Protein AF-A0A959NAK5-F1 (afdb_monomer_lite)

Secondary structure (DSSP, 8-state):
-----S-S-----SEEEEEEEE-TT--EEEEEEEE-------EEPPPPEEEETT--EE---EE--SEEEEES-TTBS-TTSSS-EE--SS-EEEEEEEEETTEEEEEEEEEEEE-

Radius of gyration: 23.84 Å; chains: 1; bounding box: 49×21×67 Å

Structure (mmCIF, N/CA/C/O backbone):
data_AF-A0A959NAK5-F1
#
_entry.id   AF-A0A959NAK5-F1
#
loop_
_atom_site.group_PDB
_atom_site.id
_atom_site.type_symbol
_atom_site.label_atom_id
_atom_site.label_alt_id
_atom_site.label_comp_id
_atom_site.label_asym_id
_atom_site.label_entity_id
_atom_site.label_seq_id
_atom_site.pdbx_PDB_ins_code
_atom_site.Cartn_x
_atom_site.Cartn_y
_atom_site.Cartn_z
_atom_site.occupancy
_atom_site.B_iso_or_equiv
_atom_site.auth_seq_id
_atom_site.auth_comp_id
_atom_site.auth_asym_id
_atom_site.auth_atom_id
_atom_site.pdbx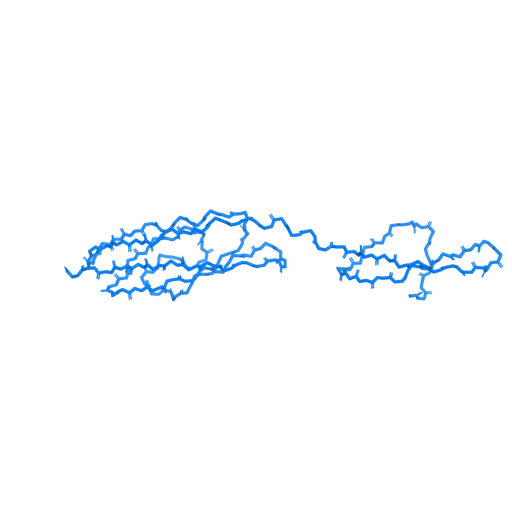_PDB_model_num
ATOM 1 N N . GLY A 1 1 ? 13.962 -1.581 -31.685 1.00 52.38 1 GLY A N 1
ATOM 2 C CA . GLY A 1 1 ? 13.789 -0.122 -31.845 1.00 52.38 1 GLY A CA 1
ATOM 3 C C . GLY A 1 1 ? 14.554 0.343 -33.068 1.00 52.38 1 GLY A C 1
ATOM 4 O O . GLY A 1 1 ? 15.587 -0.240 -33.360 1.00 52.38 1 GLY A O 1
ATOM 5 N N . ALA A 1 2 ? 14.043 1.326 -33.811 1.00 60.06 2 ALA A N 1
ATOM 6 C CA . ALA A 1 2 ? 14.618 1.758 -35.095 1.00 60.06 2 ALA A CA 1
ATOM 7 C C . ALA A 1 2 ? 15.695 2.860 -34.980 1.00 60.06 2 ALA A C 1
ATOM 9 O O . ALA A 1 2 ? 16.281 3.248 -35.988 1.00 60.06 2 ALA A O 1
ATOM 10 N N . ASN A 1 3 ? 15.972 3.352 -33.768 1.00 77.44 3 ASN A N 1
ATOM 11 C CA . ASN A 1 3 ? 16.933 4.425 -33.525 1.00 77.44 3 ASN A CA 1
ATOM 12 C C . ASN A 1 3 ? 18.217 3.850 -32.918 1.00 77.44 3 ASN A C 1
ATOM 14 O O . ASN A 1 3 ? 18.185 3.243 -31.849 1.00 77.44 3 ASN A O 1
ATOM 18 N N . TRP A 1 4 ? 19.336 4.034 -33.618 1.00 84.31 4 TRP A N 1
ATOM 19 C CA . TRP A 1 4 ? 20.666 3.638 -33.157 1.00 84.31 4 TRP A CA 1
ATOM 20 C C . TRP A 1 4 ? 21.298 4.786 -32.372 1.00 84.31 4 TRP A C 1
ATOM 22 O O . TRP A 1 4 ? 21.254 5.930 -32.821 1.00 84.31 4 TRP A O 1
ATOM 32 N N . GLN A 1 5 ? 21.930 4.481 -31.242 1.00 86.94 5 GLN A N 1
ATOM 33 C CA . GLN A 1 5 ? 22.730 5.435 -30.477 1.00 86.94 5 GLN A CA 1
ATOM 34 C C . GLN A 1 5 ? 24.148 4.900 -30.259 1.00 86.94 5 GLN A C 1
ATOM 36 O O . GLN A 1 5 ? 24.365 3.691 -30.265 1.00 86.94 5 GLN A O 1
ATOM 41 N N . SER A 1 6 ? 25.116 5.802 -30.089 1.00 85.62 6 SER A N 1
ATOM 42 C CA . SER A 1 6 ? 26.516 5.462 -29.789 1.00 85.62 6 SER A CA 1
ATOM 43 C C . SER A 1 6 ? 26.778 5.223 -28.297 1.00 85.62 6 SER A C 1
ATOM 45 O O . SER A 1 6 ? 27.823 4.683 -27.944 1.00 85.62 6 SER A O 1
ATOM 47 N N . SER A 1 7 ? 25.846 5.627 -27.429 1.00 87.94 7 SER A N 1
ATOM 48 C CA . SER A 1 7 ? 25.888 5.373 -25.988 1.00 87.94 7 SER A CA 1
ATOM 49 C C . SER A 1 7 ? 25.343 3.984 -25.660 1.00 87.94 7 SER A C 1
ATOM 51 O O . SER A 1 7 ? 24.410 3.507 -26.303 1.00 87.94 7 SER A O 1
ATOM 53 N N . ASN A 1 8 ? 25.887 3.362 -24.616 1.00 85.06 8 ASN A N 1
ATOM 54 C CA . ASN A 1 8 ? 25.357 2.130 -24.032 1.00 85.06 8 ASN A CA 1
ATOM 55 C C . ASN A 1 8 ? 24.327 2.387 -22.912 1.00 85.06 8 ASN A C 1
A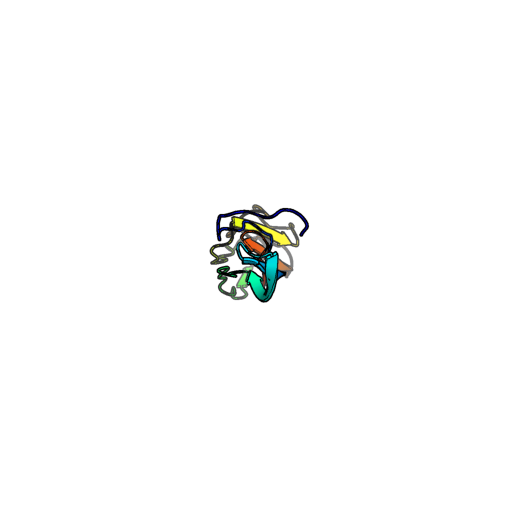TOM 57 O O . ASN A 1 8 ? 23.907 1.441 -22.251 1.00 85.06 8 ASN A O 1
ATOM 61 N N . LEU A 1 9 ? 23.940 3.646 -22.680 1.00 86.19 9 LEU A N 1
ATOM 62 C CA . LEU A 1 9 ? 22.957 4.024 -21.668 1.00 86.19 9 LEU A CA 1
ATOM 63 C C . LEU A 1 9 ? 21.549 4.088 -22.272 1.00 86.19 9 LEU A C 1
ATOM 65 O O . LEU A 1 9 ? 21.305 4.820 -23.231 1.00 86.19 9 LEU A O 1
ATOM 69 N N . PHE A 1 10 ? 20.619 3.354 -21.670 1.00 85.88 10 PHE A N 1
ATOM 70 C CA . PHE A 1 10 ? 19.206 3.320 -22.042 1.00 85.88 10 PHE A CA 1
ATOM 71 C C . PHE A 1 10 ? 18.368 3.679 -20.809 1.00 85.88 10 PHE A C 1
ATOM 73 O O . PHE A 1 10 ? 18.672 3.215 -19.712 1.00 85.88 10 PHE A O 1
ATOM 80 N N . ASN A 1 11 ? 17.341 4.513 -20.981 1.00 85.38 11 ASN A N 1
ATOM 81 C CA . ASN A 1 11 ? 16.404 4.885 -19.919 1.00 85.38 11 ASN A CA 1
ATOM 82 C C . ASN A 1 11 ? 15.009 4.388 -20.297 1.00 85.38 11 ASN A C 1
ATOM 84 O O . ASN A 1 11 ? 14.180 5.144 -20.800 1.00 85.38 11 ASN A O 1
ATOM 88 N N . GLU A 1 12 ? 14.809 3.091 -20.111 1.00 88.31 12 GLU A N 1
ATOM 89 C CA . GLU A 1 12 ? 13.590 2.380 -20.479 1.00 88.31 12 GLU A CA 1
ATOM 90 C C . GLU A 1 12 ? 12.839 1.934 -19.219 1.00 88.31 12 GLU A C 1
ATOM 92 O O . GLU A 1 12 ? 13.406 1.872 -18.125 1.00 88.31 12 GLU A O 1
ATOM 97 N N . ALA A 1 13 ? 11.547 1.645 -19.363 1.00 85.94 13 ALA A N 1
ATOM 98 C CA . ALA A 1 13 ? 10.735 1.117 -18.271 1.00 85.94 13 ALA A CA 1
ATOM 99 C C . ALA A 1 13 ? 11.216 -0.278 -17.818 1.00 85.94 13 ALA A C 1
ATOM 101 O O . ALA A 1 13 ? 12.056 -0.912 -18.454 1.00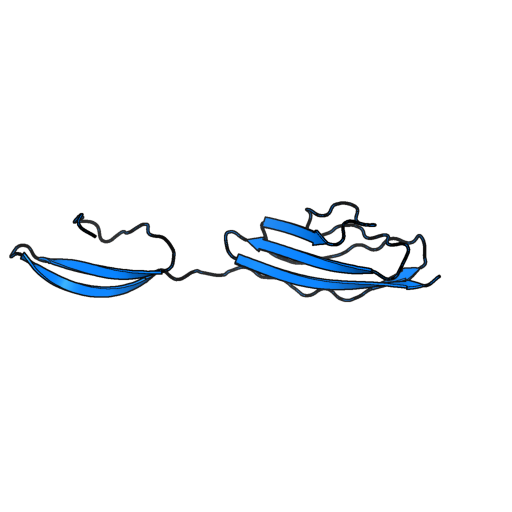 85.94 13 ALA A O 1
ATOM 102 N N . VAL A 1 14 ? 10.666 -0.776 -16.707 1.00 86.38 14 VAL A N 1
ATOM 103 C CA . VAL A 1 14 ? 10.876 -2.172 -16.299 1.00 86.38 14 VAL A CA 1
ATOM 104 C C . VAL A 1 14 ? 10.369 -3.113 -17.396 1.00 86.38 14 VAL A C 1
ATOM 106 O O . VAL A 1 14 ? 9.274 -2.921 -17.927 1.00 86.38 14 VAL A O 1
ATOM 109 N N . GLY A 1 15 ? 11.150 -4.138 -17.725 1.00 88.81 15 GLY A N 1
ATOM 110 C CA . GLY A 1 15 ? 10.758 -5.121 -18.728 1.00 88.81 15 GLY A CA 1
ATOM 111 C C . GLY A 1 15 ? 11.928 -5.875 -19.341 1.00 88.81 15 GLY A C 1
ATOM 112 O O . GLY A 1 15 ? 13.094 -5.644 -19.011 1.00 88.81 15 GLY A O 1
ATOM 113 N N . ASP A 1 16 ? 11.583 -6.771 -20.260 1.00 90.75 16 ASP A N 1
ATOM 114 C CA . ASP A 1 16 ? 12.540 -7.554 -21.031 1.00 90.75 16 ASP A CA 1
ATOM 115 C C . ASP A 1 16 ? 12.781 -6.883 -22.388 1.00 90.75 16 ASP A C 1
ATOM 117 O O . ASP A 1 16 ? 11.847 -6.582 -23.137 1.00 90.75 16 ASP A O 1
ATOM 121 N N . TYR A 1 17 ? 14.051 -6.654 -22.712 1.00 91.00 17 TYR A N 1
ATOM 122 C CA . TYR A 1 17 ? 14.469 -5.912 -23.895 1.00 91.00 17 TYR A CA 1
ATOM 123 C C . TYR A 1 17 ? 15.412 -6.734 -24.768 1.00 91.00 17 TYR A C 1
ATOM 125 O O . TYR A 1 17 ? 16.348 -7.377 -24.292 1.00 91.00 17 TYR A O 1
ATOM 133 N N . ASN A 1 18 ? 15.194 -6.628 -26.081 1.00 91.06 18 ASN A N 1
ATOM 134 C CA . ASN A 1 18 ? 16.162 -7.030 -27.095 1.00 91.06 18 ASN A CA 1
ATOM 135 C C . ASN A 1 18 ? 17.097 -5.850 -27.383 1.00 91.06 18 ASN A C 1
ATOM 137 O O . ASN A 1 18 ? 16.667 -4.842 -27.953 1.00 91.06 18 ASN A O 1
ATOM 141 N N . ILE A 1 19 ? 18.370 -5.981 -27.019 1.00 90.69 19 ILE A N 1
ATOM 142 C CA . ILE A 1 19 ? 19.420 -5.016 -27.346 1.00 90.69 19 ILE A CA 1
ATOM 143 C C . ILE A 1 19 ? 20.077 -5.434 -28.652 1.00 90.69 19 ILE A C 1
ATOM 145 O O . ILE A 1 19 ? 20.568 -6.553 -28.771 1.00 90.69 19 ILE A O 1
ATOM 149 N N . LEU A 1 20 ? 20.098 -4.520 -29.621 1.00 91.31 20 LEU A N 1
ATOM 150 C CA . LEU A 1 20 ? 20.770 -4.721 -30.898 1.00 91.31 20 LEU A CA 1
ATOM 151 C C . LEU A 1 20 ? 22.080 -3.932 -30.900 1.00 91.31 20 LEU A C 1
ATOM 153 O O . LEU A 1 20 ? 22.077 -2.726 -30.649 1.00 91.31 20 LEU A O 1
ATOM 157 N N . VAL A 1 21 ? 23.188 -4.595 -31.225 1.00 91.06 21 VAL A N 1
ATOM 158 C CA . VAL A 1 21 ? 24.508 -3.968 -31.387 1.00 91.06 21 VAL A CA 1
ATOM 159 C C . VAL A 1 21 ? 24.915 -4.081 -32.844 1.00 91.06 21 VAL A C 1
ATOM 161 O O . VAL A 1 21 ? 24.811 -5.158 -33.421 1.00 91.06 21 VAL A O 1
ATOM 164 N N . ARG A 1 22 ? 25.372 -2.978 -33.445 1.00 92.44 22 ARG A N 1
ATOM 165 C CA . ARG A 1 22 ? 25.809 -2.945 -34.843 1.00 92.44 22 ARG A CA 1
ATOM 166 C C . ARG A 1 22 ? 27.240 -2.452 -34.959 1.00 92.44 22 ARG A C 1
ATOM 168 O O . ARG A 1 22 ? 27.565 -1.397 -34.418 1.00 92.44 22 ARG A O 1
ATOM 175 N N . ASP A 1 23 ? 28.068 -3.190 -35.688 1.00 91.06 23 ASP A N 1
ATOM 176 C CA . ASP A 1 23 ? 29.440 -2.775 -35.979 1.00 91.06 23 ASP A CA 1
ATOM 177 C C . ASP A 1 23 ? 29.513 -1.759 -37.139 1.00 91.06 23 ASP A C 1
ATOM 179 O O . ASP A 1 23 ? 28.516 -1.416 -37.781 1.00 91.06 23 ASP A O 1
ATOM 183 N N . SER A 1 24 ? 30.716 -1.260 -37.433 1.00 91.69 24 SER A N 1
ATOM 184 C CA . SER A 1 24 ? 30.936 -0.307 -38.531 1.00 91.69 24 SER A CA 1
ATOM 185 C C . SER A 1 24 ? 30.754 -0.910 -39.929 1.00 91.69 24 SER A C 1
ATOM 187 O O . SER A 1 24 ? 30.655 -0.162 -40.901 1.00 91.69 24 SER A O 1
ATOM 189 N N . LYS A 1 25 ? 30.704 -2.243 -40.043 1.00 94.19 25 LYS A N 1
ATOM 190 C CA . LYS A 1 25 ? 30.491 -2.982 -41.295 1.00 94.19 25 LYS A CA 1
ATOM 191 C C . LYS A 1 25 ? 29.024 -3.379 -41.499 1.00 94.19 25 LYS A C 1
ATOM 193 O O . LYS A 1 25 ? 28.689 -3.908 -42.554 1.00 94.19 25 LYS A O 1
ATOM 198 N N . GLY A 1 26 ? 28.150 -3.079 -40.537 1.00 88.94 26 GLY A N 1
ATOM 199 C CA . GLY A 1 26 ? 26.711 -3.312 -40.610 1.00 88.94 26 GLY A CA 1
ATOM 200 C C . GLY A 1 26 ? 26.244 -4.661 -40.061 1.00 88.94 26 GLY A C 1
ATOM 201 O O . GLY A 1 26 ? 25.048 -4.937 -40.135 1.00 88.94 26 GLY A O 1
ATOM 202 N N . CYS A 1 27 ? 27.130 -5.481 -39.491 1.00 93.50 27 CYS A N 1
ATOM 203 C CA . CYS A 1 27 ? 26.736 -6.712 -38.808 1.00 93.50 27 CYS A CA 1
ATOM 204 C C . CYS A 1 27 ? 25.970 -6.370 -37.529 1.00 93.50 27 CYS A C 1
ATOM 206 O O . CYS A 1 27 ? 26.385 -5.474 -36.794 1.00 93.50 27 CYS A O 1
ATOM 208 N N . VAL A 1 28 ? 24.871 -7.082 -37.266 1.00 93.50 28 VAL A N 1
ATOM 209 C CA . VAL A 1 28 ? 24.016 -6.868 -36.093 1.00 93.50 28 VAL A CA 1
ATOM 210 C C . VAL A 1 28 ? 23.990 -8.123 -35.233 1.00 93.50 28 VAL A C 1
ATOM 212 O O . VAL A 1 28 ? 23.740 -9.209 -35.750 1.00 93.50 28 VAL A O 1
ATOM 215 N N . ASP A 1 29 ? 24.197 -7.949 -33.933 1.00 93.56 29 ASP A N 1
ATOM 216 C CA . ASP A 1 29 ? 24.016 -8.985 -32.918 1.00 93.56 29 ASP A CA 1
ATOM 217 C C . ASP A 1 29 ? 22.884 -8.601 -31.956 1.00 93.56 29 ASP A C 1
ATOM 219 O O . ASP A 1 29 ? 22.555 -7.417 -31.821 1.00 93.56 29 ASP A O 1
ATOM 223 N N . THR A 1 30 ? 22.260 -9.595 -31.323 1.00 93.00 30 THR A N 1
ATOM 224 C CA . THR A 1 30 ? 21.100 -9.406 -30.441 1.00 93.00 30 THR A CA 1
ATOM 225 C C . THR A 1 30 ? 21.314 -10.066 -29.087 1.00 93.00 30 THR A C 1
ATOM 227 O O . THR A 1 30 ? 21.625 -11.250 -29.001 1.00 93.00 30 THR A O 1
ATOM 230 N N . PHE A 1 31 ? 21.051 -9.310 -28.023 1.00 91.56 31 PHE A N 1
ATOM 231 C CA . PHE A 1 31 ? 21.146 -9.769 -26.641 1.00 91.56 31 PHE A CA 1
ATOM 232 C C . PHE A 1 31 ? 19.829 -9.536 -25.911 1.00 91.56 31 PHE A C 1
ATOM 234 O O . PHE A 1 31 ? 19.181 -8.506 -26.101 1.00 91.56 31 PHE A O 1
ATOM 241 N N . LEU A 1 32 ? 19.462 -10.470 -25.039 1.00 91.94 32 LEU A N 1
ATOM 242 C CA . LEU A 1 32 ? 18.361 -10.287 -24.103 1.00 91.94 32 LEU A CA 1
ATOM 243 C C . LEU A 1 32 ? 18.894 -9.656 -22.821 1.00 91.94 32 LEU A C 1
ATOM 245 O O . LEU A 1 32 ? 19.899 -10.106 -22.272 1.00 91.94 32 LEU A O 1
ATOM 249 N N . THR A 1 33 ? 18.209 -8.627 -22.341 1.00 90.31 33 THR A N 1
ATOM 250 C CA . THR A 1 33 ? 18.460 -8.039 -21.027 1.00 90.31 33 THR A CA 1
ATOM 251 C C . THR A 1 33 ? 17.144 -7.742 -20.331 1.00 90.31 33 THR A C 1
ATOM 253 O O . THR A 1 33 ? 16.132 -7.488 -20.984 1.00 90.31 33 THR A O 1
ATOM 256 N N . GLN A 1 34 ? 17.174 -7.744 -19.006 1.00 88.31 34 GLN A N 1
ATOM 257 C CA . GLN A 1 34 ? 16.038 -7.376 -18.181 1.00 88.31 34 GLN A CA 1
ATOM 258 C C . GLN A 1 34 ? 16.374 -6.105 -17.411 1.00 88.31 34 GLN A C 1
ATOM 260 O O . GLN A 1 34 ? 17.354 -6.050 -16.665 1.00 88.31 34 GLN A O 1
ATOM 265 N N . VAL A 1 35 ? 15.532 -5.088 -17.565 1.00 87.94 35 VAL A N 1
ATOM 266 C CA . VAL A 1 35 ? 15.509 -3.949 -16.651 1.00 87.94 35 VAL A CA 1
ATOM 267 C C . VAL A 1 35 ? 14.658 -4.381 -15.465 1.00 87.94 35 VAL A C 1
ATOM 269 O O . VAL A 1 35 ? 13.435 -4.441 -15.571 1.00 87.94 35 VAL A O 1
ATOM 272 N N . ALA A 1 36 ? 15.307 -4.761 -14.364 1.00 80.88 36 ALA A N 1
ATOM 273 C CA . ALA A 1 36 ? 14.630 -5.283 -13.182 1.00 80.88 36 ALA A CA 1
ATOM 274 C C . ALA A 1 36 ? 13.977 -4.169 -12.350 1.00 80.88 36 ALA A C 1
ATOM 276 O O . ALA A 1 36 ? 14.524 -3.074 -12.198 1.00 80.88 36 ALA A O 1
ATOM 277 N N . LEU A 1 37 ? 12.823 -4.478 -11.754 1.00 82.31 37 LEU A N 1
ATOM 278 C CA . LEU A 1 37 ? 12.244 -3.648 -10.707 1.00 82.31 37 LEU A CA 1
ATOM 279 C C . LEU A 1 37 ? 12.958 -3.954 -9.394 1.00 82.31 37 LEU A C 1
ATOM 281 O O . LEU A 1 37 ? 12.794 -5.032 -8.825 1.00 82.31 37 LEU A O 1
ATOM 285 N N . ASN A 1 38 ? 13.702 -2.981 -8.881 1.00 79.00 38 ASN A N 1
ATOM 286 C CA . ASN A 1 38 ? 14.229 -3.065 -7.527 1.00 79.00 38 ASN A CA 1
ATOM 287 C C . ASN A 1 38 ? 13.120 -2.699 -6.539 1.00 79.00 38 ASN A C 1
ATOM 289 O O . ASN A 1 38 ? 12.890 -1.522 -6.264 1.00 79.00 38 ASN A O 1
ATOM 293 N N . ASN A 1 39 ? 12.431 -3.711 -6.012 1.00 82.88 39 ASN A N 1
ATOM 294 C CA . ASN A 1 39 ? 11.501 -3.520 -4.908 1.00 82.88 39 ASN A CA 1
ATOM 295 C C . ASN A 1 39 ? 12.280 -3.411 -3.590 1.00 82.88 39 ASN A C 1
ATOM 297 O O . ASN A 1 39 ? 12.761 -4.408 -3.056 1.00 82.88 39 ASN A O 1
ATOM 301 N N . ASN A 1 40 ? 12.407 -2.192 -3.076 1.00 89.62 40 ASN A N 1
ATOM 302 C CA . ASN A 1 40 ? 12.988 -1.905 -1.767 1.00 89.62 40 ASN A CA 1
ATOM 303 C C . ASN A 1 40 ? 11.925 -1.533 -0.722 1.00 89.62 40 ASN A C 1
ATOM 305 O O . ASN A 1 40 ? 12.283 -1.006 0.331 1.00 89.62 40 ASN A O 1
ATOM 309 N N . LEU A 1 41 ? 10.639 -1.757 -1.010 1.00 94.25 41 LEU A N 1
ATOM 310 C CA . LEU A 1 41 ? 9.558 -1.529 -0.061 1.00 94.25 41 LEU A CA 1
ATOM 311 C C . LEU A 1 41 ? 9.670 -2.538 1.082 1.00 94.25 41 LEU A C 1
ATOM 313 O O . LEU A 1 41 ? 9.643 -3.750 0.876 1.00 94.25 41 LEU A O 1
ATOM 317 N N . VAL A 1 42 ? 9.797 -2.016 2.295 1.00 93.19 42 VAL A N 1
ATOM 318 C CA . VAL A 1 42 ? 9.821 -2.771 3.543 1.00 93.19 42 VAL A CA 1
ATOM 319 C C . VAL A 1 42 ? 8.625 -2.324 4.370 1.00 93.19 42 VAL A C 1
ATOM 321 O O . VAL A 1 42 ? 8.382 -1.126 4.523 1.00 93.19 42 VAL A O 1
ATOM 324 N N . ALA A 1 43 ? 7.885 -3.285 4.908 1.00 93.56 43 ALA A N 1
ATOM 325 C CA . ALA A 1 43 ? 6.812 -3.059 5.863 1.00 93.56 43 ALA A CA 1
ATOM 326 C C . ALA A 1 43 ? 6.878 -4.118 6.965 1.00 93.56 43 ALA A C 1
ATOM 328 O O . ALA A 1 43 ? 7.219 -5.272 6.703 1.00 93.56 43 ALA A O 1
ATOM 329 N N . THR A 1 44 ? 6.573 -3.713 8.194 1.00 92.31 44 THR A N 1
ATOM 330 C CA . THR A 1 44 ? 6.484 -4.613 9.348 1.00 92.31 44 THR A CA 1
ATOM 331 C C . THR A 1 44 ? 5.015 -4.812 9.706 1.00 92.31 44 THR A C 1
ATOM 333 O O . THR A 1 44 ? 4.339 -3.801 9.915 1.00 92.31 44 THR A O 1
ATOM 336 N N . PRO A 1 45 ? 4.536 -6.067 9.809 1.00 83.31 45 PRO A N 1
ATOM 337 C CA . PRO A 1 45 ? 3.163 -6.352 10.195 1.00 83.31 45 PRO A CA 1
ATOM 338 C C . PRO A 1 45 ? 2.804 -5.749 11.550 1.00 83.31 45 PRO A C 1
ATOM 340 O O . PRO A 1 45 ? 3.633 -5.716 12.469 1.00 83.31 45 PRO A O 1
ATOM 343 N N . GLN A 1 46 ? 1.562 -5.306 11.684 1.00 87.19 46 GLN A N 1
ATOM 344 C CA . GLN A 1 46 ? 1.032 -4.795 12.940 1.00 87.19 46 GLN A CA 1
ATOM 345 C C . GLN A 1 46 ? 0.347 -5.886 13.751 1.00 87.19 46 GLN A C 1
ATOM 347 O O . GLN A 1 46 ? -0.253 -6.814 13.220 1.00 87.19 46 GLN A O 1
ATOM 352 N N . ASN A 1 47 ? 0.422 -5.753 15.074 1.00 89.81 47 ASN A N 1
ATOM 353 C CA . ASN A 1 47 ? -0.334 -6.614 15.970 1.00 89.81 47 ASN A CA 1
ATOM 354 C C . ASN A 1 47 ? -1.750 -6.070 16.157 1.00 89.81 47 ASN A C 1
ATOM 356 O O . ASN A 1 47 ? -1.944 -4.858 16.286 1.00 89.81 47 ASN A O 1
ATOM 360 N N . ASP A 1 48 ? -2.702 -6.987 16.278 1.00 94.00 48 ASP A N 1
ATOM 361 C CA . ASP A 1 48 ? -4.062 -6.689 16.714 1.00 94.00 48 ASP A CA 1
ATOM 362 C C . ASP A 1 48 ? -4.077 -6.023 18.095 1.00 94.00 48 ASP A C 1
ATOM 364 O O . ASP A 1 48 ? -3.215 -6.268 18.948 1.00 94.00 48 ASP A O 1
ATOM 368 N N . ALA A 1 49 ? -5.100 -5.206 18.340 1.00 93.44 49 ALA A N 1
ATOM 369 C CA . ALA A 1 49 ? -5.280 -4.520 19.612 1.00 93.44 49 ALA A CA 1
ATOM 370 C C . ALA A 1 49 ? -6.695 -4.707 20.167 1.00 93.44 49 ALA A C 1
ATOM 372 O O . ALA A 1 49 ? -7.670 -4.873 19.434 1.00 93.44 49 ALA A O 1
ATOM 373 N N . VAL A 1 50 ? -6.802 -4.645 21.495 1.00 96.06 50 VAL A N 1
ATOM 374 C CA . VAL A 1 50 ? -8.076 -4.646 22.219 1.00 96.06 50 VAL A CA 1
ATOM 375 C C . VAL A 1 50 ? -8.229 -3.301 22.917 1.00 96.06 50 VAL A C 1
ATOM 377 O O . VAL A 1 50 ? -7.327 -2.878 23.639 1.00 96.06 50 VAL A O 1
ATOM 380 N N . ILE A 1 51 ? -9.365 -2.644 22.711 1.00 95.69 51 ILE A N 1
ATOM 381 C CA . ILE A 1 51 ? -9.729 -1.374 23.345 1.00 95.69 51 ILE A CA 1
ATOM 382 C C . ILE A 1 51 ? -11.090 -1.499 24.034 1.00 95.69 51 ILE A C 1
ATOM 384 O O . ILE A 1 51 ? -11.891 -2.367 23.685 1.00 95.69 51 ILE A O 1
ATOM 388 N N . CYS A 1 52 ? -11.362 -0.631 25.006 1.00 94.88 52 CYS A N 1
ATOM 389 C CA . CYS A 1 52 ? -12.715 -0.450 25.532 1.00 94.88 52 CYS A CA 1
ATOM 390 C C . CYS A 1 52 ? -13.499 0.520 24.641 1.00 94.88 52 CYS A C 1
ATOM 392 O O . CYS A 1 52 ? -12.902 1.392 24.004 1.00 94.88 52 CYS A O 1
ATOM 394 N N . GLU A 1 53 ? -14.824 0.406 24.624 1.00 91.94 53 GLU A N 1
ATOM 395 C CA . GLU A 1 53 ? -15.692 1.355 23.928 1.00 91.94 53 GLU A CA 1
ATOM 396 C C . GLU A 1 53 ? -15.373 2.806 24.343 1.00 91.94 53 GLU A C 1
ATOM 398 O O . GLU A 1 53 ? -15.139 3.114 25.515 1.00 91.94 53 GLU A O 1
ATOM 403 N N . GLY A 1 54 ? -15.272 3.700 23.354 1.00 86.88 54 GLY A N 1
ATOM 404 C CA . GLY A 1 54 ? -14.898 5.105 23.549 1.00 86.88 54 GLY A CA 1
ATOM 405 C C . GLY A 1 54 ? -13.397 5.368 23.742 1.00 86.88 54 GLY A C 1
ATOM 406 O O . GLY A 1 54 ? -12.983 6.529 23.736 1.00 86.88 54 GLY A O 1
ATOM 407 N N . SER A 1 55 ? -12.564 4.330 23.868 1.00 94.50 55 SER A N 1
ATOM 408 C CA 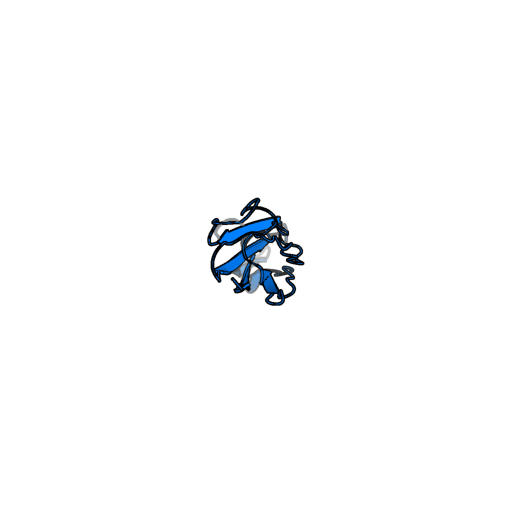. SER A 1 55 ? -11.103 4.475 23.928 1.00 94.50 55 SER A CA 1
ATOM 409 C C . SER A 1 55 ? -10.480 4.580 22.534 1.00 94.50 55 SER A C 1
ATOM 411 O O . SER A 1 55 ? -11.044 4.125 21.545 1.00 94.50 55 SER A O 1
ATOM 413 N N . ALA A 1 56 ? -9.284 5.164 22.458 1.00 94.75 56 ALA A N 1
ATOM 414 C CA . ALA A 1 56 ? -8.511 5.263 21.224 1.00 94.75 56 ALA A CA 1
ATOM 415 C C . ALA A 1 56 ? -7.193 4.487 21.335 1.00 94.75 56 ALA A C 1
ATOM 417 O O . ALA A 1 56 ? -6.610 4.393 22.415 1.00 94.75 56 ALA A O 1
ATOM 418 N N . THR A 1 57 ? -6.701 3.978 20.209 1.00 95.94 57 THR A N 1
ATOM 419 C CA . THR A 1 57 ? -5.389 3.337 20.096 1.00 95.94 57 THR A CA 1
ATOM 420 C C . THR A 1 57 ? -4.623 3.870 18.892 1.00 95.94 57 THR A C 1
ATOM 422 O O . THR A 1 57 ? -5.206 4.221 17.870 1.00 95.94 57 THR A O 1
ATOM 425 N N . GLN A 1 58 ? -3.303 3.952 19.016 1.00 96.12 58 GLN A N 1
ATOM 426 C CA . GLN A 1 58 ? -2.421 4.376 17.937 1.00 96.12 58 GLN A CA 1
ATOM 427 C C . GLN A 1 58 ? -2.078 3.169 17.061 1.00 96.12 58 GLN A C 1
ATOM 429 O O . GLN A 1 58 ? -1.469 2.210 17.541 1.00 96.12 58 GLN A O 1
ATOM 434 N N . LEU A 1 59 ? -2.405 3.232 15.770 1.00 94.75 59 LEU A N 1
ATOM 435 C CA . LEU A 1 59 ? -1.872 2.284 14.798 1.00 94.75 59 LEU A CA 1
ATOM 436 C C . LEU A 1 59 ? -0.428 2.698 14.489 1.00 94.75 59 LEU A C 1
ATOM 438 O O . LEU A 1 59 ? -0.164 3.869 14.220 1.00 94.75 59 LEU A O 1
ATOM 442 N N . ASN A 1 60 ? 0.512 1.758 14.590 1.00 91.19 60 ASN A N 1
ATOM 443 C CA . ASN A 1 60 ? 1.938 1.976 14.319 1.00 91.19 60 ASN A CA 1
ATOM 444 C C . ASN A 1 60 ? 2.405 1.114 13.141 1.00 91.19 60 ASN A C 1
ATOM 446 O O . ASN A 1 60 ? 2.848 -0.013 13.361 1.00 91.19 60 ASN A O 1
ATOM 450 N N . PHE A 1 61 ? 2.230 1.583 11.906 1.00 94.56 61 PHE A N 1
ATOM 451 C CA . PHE A 1 61 ? 2.634 0.840 10.712 1.00 94.56 61 PHE A CA 1
ATOM 452 C C . PHE A 1 61 ? 4.046 1.269 10.311 1.00 94.56 61 PHE A C 1
ATOM 454 O O . PHE A 1 61 ? 4.276 2.403 9.886 1.00 94.56 61 PHE A O 1
ATOM 461 N N . ASN A 1 62 ? 5.024 0.378 10.491 1.00 94.75 62 ASN A N 1
ATOM 462 C CA . ASN A 1 62 ? 6.419 0.687 10.193 1.00 94.75 62 ASN A CA 1
ATOM 463 C C . ASN A 1 62 ? 6.745 0.294 8.753 1.00 94.75 62 ASN A C 1
ATOM 465 O O . ASN A 1 62 ? 6.819 -0.892 8.430 1.00 94.75 62 ASN A O 1
ATOM 469 N N . SER A 1 63 ? 6.940 1.292 7.894 1.00 95.50 63 SER A N 1
ATOM 470 C CA . SER A 1 63 ? 7.302 1.090 6.497 1.00 95.50 63 SER A CA 1
ATOM 471 C C . SER A 1 63 ? 8.108 2.266 5.949 1.00 95.50 63 SER A C 1
ATOM 473 O O . SER A 1 63 ? 7.993 3.389 6.436 1.00 95.50 63 SER A O 1
ATOM 475 N N . ASN A 1 64 ? 8.907 2.014 4.910 1.00 95.56 64 ASN A N 1
ATOM 476 C CA . ASN A 1 64 ? 9.550 3.059 4.106 1.00 95.56 64 ASN A CA 1
ATOM 477 C C . ASN A 1 64 ? 8.678 3.554 2.932 1.00 95.56 64 ASN A C 1
ATOM 479 O O . ASN A 1 64 ? 9.184 4.257 2.055 1.00 95.56 64 ASN A O 1
ATOM 483 N N . ALA A 1 65 ? 7.395 3.183 2.895 1.00 96.06 65 ALA A N 1
ATOM 484 C CA . ALA A 1 65 ? 6.430 3.697 1.932 1.00 96.06 65 ALA A CA 1
ATOM 485 C C . ALA A 1 65 ? 6.279 5.225 1.999 1.00 96.06 65 ALA A C 1
ATOM 487 O O . ALA A 1 65 ? 6.487 5.857 3.034 1.00 96.06 65 ALA A O 1
ATOM 488 N N . GLN A 1 66 ? 5.893 5.815 0.867 1.00 95.62 66 GLN A N 1
ATOM 489 C CA . GLN A 1 66 ? 5.648 7.255 0.731 1.00 95.62 66 GLN A CA 1
ATOM 490 C C . GLN A 1 66 ? 4.161 7.608 0.775 1.00 95.62 66 GLN A C 1
ATOM 492 O O . GLN A 1 66 ? 3.813 8.759 1.030 1.00 95.62 66 GLN A O 1
ATOM 497 N N . GLN A 1 67 ? 3.291 6.639 0.500 1.00 96.94 67 GLN A N 1
ATOM 498 C CA . GLN A 1 67 ? 1.845 6.817 0.483 1.00 96.94 67 GLN A CA 1
ATOM 499 C C . GLN A 1 67 ? 1.184 5.707 1.291 1.00 96.94 67 GLN A C 1
ATOM 501 O O . GLN A 1 67 ? 1.601 4.551 1.210 1.00 96.94 67 GLN A O 1
ATOM 506 N N . PHE A 1 68 ? 0.146 6.070 2.039 1.00 97.06 68 PHE A N 1
ATOM 507 C CA . PHE A 1 68 ? -0.640 5.167 2.873 1.00 97.06 68 PHE A CA 1
ATOM 508 C C . PHE A 1 68 ? -2.113 5.431 2.609 1.00 97.06 68 PHE A C 1
ATOM 510 O O . PHE A 1 68 ? -2.496 6.588 2.464 1.00 97.06 68 PHE A O 1
ATOM 517 N N . ILE A 1 69 ? -2.919 4.377 2.556 1.00 97.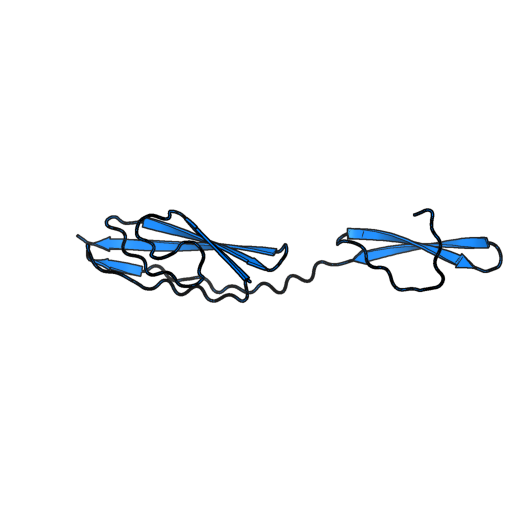81 69 ILE A N 1
ATOM 518 C CA . ILE A 1 69 ? -4.379 4.454 2.529 1.00 97.81 69 ILE A CA 1
ATOM 519 C C . ILE A 1 69 ? -4.922 3.404 3.489 1.00 97.81 69 ILE A C 1
ATOM 521 O O . ILE A 1 69 ? -4.657 2.216 3.331 1.00 97.81 69 ILE A O 1
ATOM 525 N N . TRP A 1 70 ? -5.705 3.852 4.461 1.00 97.56 70 TRP A N 1
ATOM 526 C CA . TRP A 1 70 ? -6.398 2.998 5.411 1.00 97.56 70 TRP A CA 1
ATOM 527 C C . TRP A 1 70 ? -7.873 2.835 5.061 1.00 97.56 70 TRP A C 1
ATOM 529 O O . TRP A 1 70 ? -8.564 3.805 4.740 1.00 97.56 70 TRP A O 1
ATOM 539 N N . THR A 1 71 ? -8.385 1.611 5.188 1.00 97.50 71 THR A N 1
ATOM 540 C CA . THR A 1 71 ? -9.811 1.307 5.034 1.00 97.50 71 THR A CA 1
ATOM 541 C C . THR A 1 71 ? -10.291 0.322 6.105 1.00 97.50 71 THR A C 1
ATOM 543 O O . THR A 1 71 ? -9.548 -0.589 6.450 1.00 97.50 71 THR A O 1
ATOM 546 N N . PRO A 1 72 ? -11.513 0.467 6.650 1.00 97.25 72 PRO A N 1
ATOM 547 C CA . PRO A 1 72 ? -12.438 1.583 6.453 1.00 97.25 72 PRO A CA 1
ATOM 548 C C . PRO A 1 72 ? -11.941 2.878 7.125 1.00 97.25 72 PRO A C 1
ATOM 550 O O . PRO A 1 72 ? -11.132 2.842 8.040 1.00 97.25 72 PRO A O 1
ATOM 553 N N . ALA A 1 73 ? -12.458 4.034 6.699 1.00 97.12 73 ALA A N 1
ATOM 554 C CA . ALA A 1 73 ? -12.089 5.334 7.281 1.00 97.12 73 ALA A CA 1
ATOM 555 C C . ALA A 1 73 ? -12.713 5.598 8.665 1.00 97.12 73 ALA A C 1
ATOM 557 O O . ALA A 1 73 ? -12.324 6.526 9.371 1.00 97.12 73 ALA A O 1
ATOM 558 N N . ILE A 1 74 ? -13.732 4.821 9.039 1.00 95.19 74 ILE A N 1
ATOM 559 C CA . ILE A 1 74 ? -14.520 5.074 10.242 1.00 95.19 74 ILE A CA 1
ATOM 560 C C . ILE A 1 74 ? -13.664 4.931 11.501 1.00 95.19 74 ILE A C 1
ATOM 562 O O . ILE A 1 74 ? -12.935 3.956 11.658 1.00 95.19 74 ILE A O 1
ATOM 566 N N . GLY A 1 75 ? -13.749 5.913 12.398 1.00 94.69 75 GLY A N 1
ATOM 567 C CA . GLY A 1 75 ? -12.976 5.924 13.639 1.00 94.69 75 GLY A CA 1
ATOM 568 C C . GLY A 1 75 ? -11.479 6.201 13.463 1.00 94.69 75 GLY A C 1
ATOM 569 O O . GLY A 1 75 ? -10.777 6.206 14.465 1.00 94.69 75 GLY A O 1
ATOM 570 N N . LEU A 1 76 ? -10.972 6.447 12.249 1.00 97.56 76 LEU A N 1
ATOM 571 C CA . LEU A 1 76 ? -9.574 6.832 12.033 1.00 97.56 76 LEU A CA 1
ATOM 572 C C . LEU A 1 76 ? -9.411 8.352 12.029 1.00 97.56 76 LEU A C 1
ATOM 574 O O . LEU A 1 76 ? -10.244 9.075 11.484 1.00 97.56 76 LEU A O 1
ATOM 578 N N . SER A 1 77 ? -8.308 8.837 12.596 1.00 98.00 77 SER A N 1
ATOM 579 C CA . SER A 1 77 ? -7.971 10.264 12.588 1.00 98.00 77 SER A CA 1
ATOM 580 C C . SER A 1 77 ? -7.610 10.789 11.198 1.00 98.00 77 SER A C 1
ATOM 582 O O . SER A 1 77 ? -7.910 11.934 10.881 1.00 98.00 77 SER A O 1
ATOM 584 N N . ASP A 1 78 ? -6.936 9.968 10.391 1.00 97.94 78 ASP A N 1
ATOM 585 C CA . ASP A 1 78 ? -6.523 10.289 9.025 1.00 97.94 78 ASP A CA 1
ATOM 586 C C . ASP A 1 78 ? -6.217 8.983 8.281 1.00 97.94 78 ASP A C 1
ATOM 588 O O . ASP A 1 78 ? -5.438 8.162 8.752 1.00 97.94 78 ASP A O 1
ATOM 592 N N . VAL A 1 79 ? -6.825 8.764 7.119 1.00 98.06 79 VAL A N 1
ATOM 593 C CA . VAL A 1 79 ? -6.599 7.537 6.340 1.00 98.06 79 VAL A CA 1
ATOM 594 C C . VAL A 1 79 ? -5.304 7.555 5.533 1.00 98.06 79 VAL A C 1
ATOM 596 O O . VAL A 1 79 ? -4.937 6.529 4.976 1.00 98.06 79 VAL A O 1
ATOM 599 N N . SER A 1 80 ? -4.629 8.700 5.431 1.00 97.56 80 SER A N 1
ATOM 600 C CA . SER A 1 80 ? -3.520 8.931 4.502 1.00 97.56 80 SER A CA 1
ATOM 601 C C . SER A 1 80 ? -2.125 8.919 5.138 1.00 97.56 80 SER A C 1
ATOM 603 O O . SER A 1 80 ? -1.118 9.097 4.450 1.00 97.56 80 SER A O 1
ATOM 605 N N . ILE A 1 81 ? -2.046 8.686 6.452 1.00 96.88 81 ILE A N 1
ATOM 606 C CA . ILE A 1 81 ? -0.791 8.648 7.212 1.00 96.88 81 ILE A CA 1
ATOM 607 C C . ILE A 1 81 ? -0.452 7.227 7.664 1.00 96.88 81 ILE A C 1
ATOM 609 O O . ILE A 1 81 ? -1.333 6.395 7.863 1.00 96.88 81 ILE A O 1
ATOM 613 N N . ALA A 1 82 ? 0.835 6.954 7.885 1.00 95.31 82 ALA A N 1
ATOM 614 C CA . ALA A 1 82 ? 1.296 5.649 8.367 1.00 95.31 82 ALA A CA 1
ATOM 615 C C . ALA A 1 82 ? 0.693 5.280 9.731 1.00 95.31 82 ALA A C 1
ATOM 617 O O . ALA A 1 82 ? 0.333 4.132 9.974 1.00 95.31 82 ALA A O 1
ATOM 618 N N . ASN A 1 83 ? 0.572 6.275 10.615 1.00 95.88 83 ASN A N 1
ATOM 619 C CA . ASN A 1 83 ? 0.235 6.069 12.016 1.00 95.88 83 ASN A CA 1
ATOM 620 C C . ASN A 1 83 ? -1.003 6.890 12.412 1.00 95.88 83 ASN A C 1
ATOM 622 O O . ASN A 1 83 ? -0.858 7.937 13.052 1.00 95.88 83 ASN A O 1
ATOM 626 N N . PRO A 1 84 ? -2.223 6.469 12.045 1.00 97.12 84 PRO A N 1
ATOM 627 C CA . PRO A 1 84 ? -3.437 7.107 12.528 1.00 97.12 84 PRO A CA 1
ATOM 628 C C . PRO A 1 84 ? -3.835 6.639 13.925 1.00 97.12 84 PRO A C 1
ATOM 630 O O . PRO A 1 84 ? -3.499 5.541 14.372 1.00 97.12 84 PRO A O 1
ATOM 633 N N . VAL A 1 85 ? -4.615 7.477 14.598 1.00 97.31 85 VAL A N 1
ATOM 634 C CA . VAL A 1 85 ? -5.327 7.102 15.818 1.00 97.31 85 VAL A CA 1
ATOM 635 C C . VAL A 1 85 ? -6.650 6.453 15.418 1.00 97.31 85 VAL A C 1
ATOM 637 O O . VAL A 1 85 ? -7.418 7.044 14.661 1.00 97.31 85 VAL A O 1
ATOM 640 N N . ALA A 1 86 ? -6.916 5.257 15.937 1.00 96.94 86 ALA A N 1
ATOM 641 C CA . ALA A 1 86 ? -8.147 4.503 15.746 1.00 96.94 86 ALA A CA 1
ATOM 642 C C . ALA A 1 86 ? -9.018 4.538 17.012 1.00 96.94 86 ALA A C 1
ATOM 644 O O . ALA A 1 86 ? -8.574 4.164 18.096 1.00 96.94 86 ALA A O 1
ATOM 645 N N . ASN A 1 87 ? -10.272 4.959 16.864 1.00 96.44 87 ASN A N 1
ATOM 646 C CA . ASN A 1 87 ? -11.335 4.926 17.869 1.00 96.44 87 ASN A CA 1
ATOM 647 C C . ASN A 1 87 ? -12.632 4.386 17.223 1.00 96.44 87 ASN A C 1
ATOM 649 O O . ASN A 1 87 ? -13.563 5.148 16.944 1.00 96.44 87 ASN A O 1
ATOM 653 N N . PRO A 1 88 ? -12.684 3.090 16.863 1.00 95.88 88 PRO A N 1
ATOM 654 C CA . PRO A 1 88 ? -13.922 2.462 16.425 1.00 95.88 88 PRO A CA 1
ATOM 655 C C . PRO A 1 88 ? -14.847 2.164 17.616 1.00 95.88 88 PRO A C 1
ATOM 657 O O . PRO A 1 88 ? -14.395 1.792 18.695 1.00 95.88 88 PRO A O 1
ATOM 660 N N . VAL A 1 89 ? -16.162 2.268 17.398 1.00 94.25 89 VAL A N 1
ATOM 661 C CA . VAL A 1 89 ? -17.197 1.943 18.407 1.00 94.25 89 VAL A CA 1
ATOM 662 C C . VAL A 1 89 ? -17.612 0.469 18.404 1.00 94.25 89 VAL A C 1
ATOM 664 O O . VAL A 1 89 ? -18.250 -0.011 19.331 1.00 94.25 89 VAL A O 1
ATOM 667 N N . VAL A 1 90 ? -17.248 -0.269 17.357 1.00 94.50 90 VAL A N 1
ATOM 668 C CA . VAL A 1 90 ? -17.459 -1.715 17.232 1.00 94.50 90 VAL A CA 1
ATOM 669 C C . VAL A 1 90 ? -16.171 -2.361 16.755 1.00 94.50 90 VAL A C 1
ATOM 671 O O . VAL A 1 90 ? -15.344 -1.704 16.123 1.00 94.50 90 VAL A O 1
ATOM 674 N N . THR A 1 91 ? -15.996 -3.652 17.034 1.00 96.44 91 THR A N 1
ATOM 675 C CA . THR A 1 91 ? -14.827 -4.398 16.550 1.00 96.44 91 THR A CA 1
ATOM 676 C C . THR A 1 91 ? -14.676 -4.211 15.039 1.00 96.44 91 THR A C 1
ATOM 678 O O . THR A 1 91 ? -15.590 -4.538 14.284 1.00 96.44 91 THR A O 1
ATOM 681 N N . THR A 1 92 ? -13.544 -3.649 14.616 1.00 96.44 92 THR A N 1
ATOM 682 C CA . THR A 1 92 ? -13.303 -3.211 13.236 1.00 96.44 92 THR A CA 1
ATOM 683 C C . THR A 1 92 ? -11.957 -3.736 12.762 1.00 96.44 92 THR A C 1
ATOM 6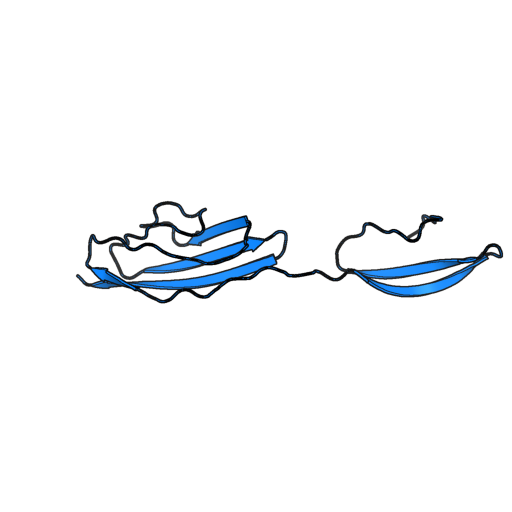85 O O . THR A 1 92 ? -10.958 -3.641 13.473 1.00 96.44 92 THR A O 1
ATOM 688 N N . GLN A 1 93 ? -11.934 -4.291 11.554 1.00 97.06 93 GLN A N 1
ATOM 689 C CA . GLN A 1 93 ? -10.705 -4.656 10.862 1.00 97.06 93 GLN A CA 1
ATOM 690 C C . GLN A 1 93 ? -10.300 -3.502 9.950 1.00 97.06 93 GLN A C 1
ATOM 692 O O . GLN A 1 93 ? -11.088 -3.095 9.095 1.00 97.06 93 GLN A O 1
ATOM 697 N N . TYR A 1 94 ? -9.088 -2.992 10.138 1.00 97.25 94 TYR A N 1
ATOM 698 C CA . TYR A 1 94 ? -8.483 -2.009 9.254 1.00 97.25 94 TYR A CA 1
ATOM 699 C C . TYR A 1 94 ? -7.465 -2.678 8.336 1.00 97.25 94 TYR A C 1
ATOM 701 O O . TYR A 1 94 ? -6.759 -3.602 8.736 1.00 97.25 94 TYR A O 1
ATOM 709 N N . ILE A 1 95 ? -7.393 -2.188 7.106 1.00 96.94 95 ILE A N 1
ATOM 710 C CA . ILE A 1 95 ? -6.452 -2.597 6.071 1.00 96.94 95 ILE A CA 1
ATOM 711 C C . ILE A 1 95 ? -5.669 -1.353 5.672 1.00 96.94 95 ILE A C 1
ATOM 713 O O . ILE A 1 95 ? -6.279 -0.333 5.339 1.00 96.94 95 ILE A O 1
ATOM 717 N N . VAL A 1 96 ? -4.342 -1.436 5.711 1.00 97.12 96 VAL A N 1
ATOM 718 C CA . VAL A 1 96 ? -3.442 -0.396 5.208 1.00 97.12 96 VAL A CA 1
ATOM 719 C C . VAL A 1 96 ? -2.830 -0.846 3.897 1.00 97.12 96 VAL A C 1
ATOM 721 O O . VAL A 1 96 ? -2.200 -1.895 3.828 1.00 97.12 96 VAL A O 1
ATOM 724 N N . THR A 1 97 ? -2.974 -0.023 2.865 1.00 96.94 97 THR A N 1
ATOM 725 C CA . THR A 1 97 ? -2.225 -0.146 1.615 1.00 96.94 97 THR A CA 1
ATOM 726 C C . THR A 1 97 ? -1.089 0.872 1.645 1.00 96.94 97 THR A C 1
ATOM 728 O O . THR A 1 97 ? -1.328 2.081 1.684 1.00 96.94 97 THR A O 1
ATOM 731 N N . ALA A 1 98 ? 0.155 0.396 1.627 1.00 96.75 98 ALA A N 1
ATOM 732 C CA . ALA A 1 98 ? 1.359 1.218 1.668 1.00 96.75 98 ALA A CA 1
ATOM 733 C C . ALA A 1 98 ? 2.115 1.126 0.338 1.00 96.75 98 ALA A C 1
ATOM 735 O O . ALA A 1 98 ? 2.397 0.031 -0.146 1.00 96.75 98 ALA A O 1
ATOM 736 N N . THR A 1 99 ? 2.436 2.273 -0.261 1.00 96.06 99 THR A N 1
ATOM 737 C CA . THR A 1 99 ? 2.992 2.359 -1.620 1.00 96.06 99 THR A CA 1
ATOM 738 C C . THR A 1 99 ? 4.321 3.114 -1.645 1.00 96.06 99 THR A C 1
ATOM 740 O O . THR A 1 99 ? 4.463 4.193 -1.061 1.00 96.06 99 THR A O 1
ATOM 743 N N . LEU A 1 100 ? 5.298 2.552 -2.362 1.00 94.50 100 LEU A N 1
ATOM 744 C CA . LEU A 1 100 ? 6.587 3.163 -2.679 1.00 94.50 100 LEU A CA 1
ATOM 745 C C . LEU A 1 100 ? 6.831 3.083 -4.191 1.00 94.50 100 LEU A C 1
ATOM 747 O O . LEU A 1 100 ? 7.188 2.033 -4.732 1.00 94.50 100 LEU A O 1
ATOM 751 N N . GLY A 1 101 ? 6.622 4.202 -4.887 1.00 89.62 101 GLY A N 1
ATOM 752 C CA . GLY A 1 101 ? 6.657 4.234 -6.348 1.00 89.62 101 GLY A CA 1
ATOM 753 C C . GLY A 1 101 ? 5.565 3.341 -6.939 1.00 89.62 101 GLY A C 1
ATOM 754 O O . GLY A 1 101 ? 4.385 3.611 -6.754 1.00 89.62 101 GLY A O 1
ATOM 755 N N . ILE A 1 102 ? 5.964 2.279 -7.643 1.00 87.75 102 ILE A N 1
ATOM 756 C CA . ILE A 1 102 ? 5.034 1.293 -8.221 1.00 87.75 102 ILE A CA 1
ATOM 757 C C . ILE A 1 102 ? 4.831 0.053 -7.341 1.00 87.75 102 ILE A C 1
ATOM 759 O O . ILE A 1 102 ? 4.023 -0.809 -7.676 1.00 87.75 102 ILE A O 1
ATOM 763 N N . CYS A 1 103 ? 5.589 -0.073 -6.250 1.00 91.69 103 CYS A N 1
ATOM 764 C CA . CYS A 1 103 ? 5.469 -1.201 -5.334 1.00 91.69 103 CYS A CA 1
ATOM 765 C C . CYS A 1 103 ? 4.402 -0.882 -4.289 1.00 91.69 103 CYS A C 1
ATOM 767 O O . CYS A 1 103 ? 4.431 0.200 -3.704 1.00 91.69 103 CYS A O 1
ATOM 769 N N . ALA A 1 104 ? 3.507 -1.830 -4.021 1.00 94.25 104 ALA A N 1
ATOM 770 C CA . ALA A 1 104 ? 2.504 -1.719 -2.972 1.00 94.25 104 ALA A CA 1
ATOM 771 C C . ALA A 1 104 ? 2.493 -2.984 -2.111 1.00 94.25 104 ALA A C 1
ATOM 773 O O . ALA A 1 104 ? 2.715 -4.088 -2.614 1.00 94.25 104 ALA A O 1
ATOM 774 N N . VAL A 1 105 ? 2.240 -2.807 -0.819 1.00 94.88 105 VAL A N 1
ATOM 775 C CA . VAL A 1 105 ? 1.999 -3.884 0.144 1.00 94.88 105 VAL A CA 1
ATOM 776 C C . VAL A 1 105 ? 0.746 -3.572 0.943 1.00 94.88 105 VAL A C 1
ATOM 778 O O . VAL A 1 105 ? 0.421 -2.405 1.165 1.00 94.88 105 VAL A O 1
ATOM 781 N N . GLU A 1 106 ? 0.060 -4.622 1.375 1.00 95.06 106 GLU A N 1
ATOM 782 C CA . GLU A 1 106 ? -1.118 -4.518 2.226 1.00 95.06 106 GLU A CA 1
ATOM 783 C C . GLU A 1 106 ? -0.880 -5.249 3.540 1.00 95.06 106 GLU A C 1
ATOM 785 O O . GLU A 1 106 ? -0.236 -6.300 3.562 1.00 95.06 106 GLU A O 1
ATOM 790 N N . ASP A 1 107 ? -1.409 -4.687 4.620 1.00 94.94 107 ASP A N 1
ATOM 791 C CA . ASP A 1 107 ? -1.437 -5.323 5.931 1.00 94.94 107 ASP A CA 1
ATOM 792 C C . ASP A 1 107 ? -2.789 -5.095 6.604 1.00 94.94 107 ASP A C 1
ATOM 794 O O . ASP A 1 107 ? -3.511 -4.144 6.289 1.00 94.94 107 ASP A O 1
ATOM 798 N N . THR A 1 108 ? -3.140 -5.983 7.527 1.00 94.94 108 THR A N 1
ATOM 799 C CA . THR A 1 108 ? -4.417 -5.945 8.236 1.00 94.94 108 THR A CA 1
ATOM 800 C C . THR A 1 108 ? -4.201 -5.903 9.735 1.00 94.94 108 THR A C 1
ATOM 802 O O . THR A 1 108 ? -3.414 -6.682 10.261 1.00 94.94 108 THR A O 1
ATOM 805 N N . VAL A 1 109 ? -4.978 -5.075 10.426 1.00 95.75 109 VAL A N 1
ATOM 806 C CA . VAL A 1 109 ? -5.000 -5.000 11.888 1.00 95.75 109 VAL A CA 1
ATOM 807 C C . VAL A 1 109 ? -6.438 -5.060 12.390 1.00 95.75 109 VAL A C 1
ATOM 809 O O . VAL A 1 109 ? -7.306 -4.300 11.950 1.00 95.75 109 VAL A O 1
ATOM 812 N N . LEU A 1 110 ? -6.714 -5.972 13.319 1.00 96.50 110 LEU A N 1
ATOM 813 C CA . LEU A 1 110 ? -8.008 -6.068 13.981 1.00 96.50 110 LEU A CA 1
ATOM 814 C C . LEU A 1 110 ? -7.998 -5.256 15.279 1.00 96.50 110 LEU A C 1
ATOM 816 O O . LEU A 1 110 ? -7.203 -5.498 16.188 1.00 96.50 110 LEU A O 1
ATOM 820 N N . ILE A 1 111 ? -8.946 -4.327 15.391 1.00 96.50 111 ILE A N 1
ATOM 821 C CA . ILE A 1 111 ? -9.213 -3.579 16.618 1.00 96.50 111 ILE A CA 1
ATOM 822 C C . ILE A 1 111 ? -10.479 -4.133 17.250 1.00 96.50 111 ILE A C 1
ATOM 824 O O . ILE A 1 111 ? -11.595 -3.870 16.795 1.00 96.50 111 ILE A O 1
ATOM 828 N N . LYS A 1 112 ? -10.304 -4.927 18.306 1.00 96.94 112 LYS A N 1
ATOM 829 C CA . LYS A 1 112 ? -11.404 -5.502 19.076 1.00 96.94 112 LYS A CA 1
ATOM 830 C C . LYS A 1 112 ? -11.903 -4.495 20.105 1.00 96.94 112 LYS A C 1
ATOM 832 O O . LYS A 1 112 ? -11.140 -4.063 20.965 1.00 96.94 112 LYS A O 1
ATOM 837 N N . VAL A 1 113 ? -13.188 -4.165 20.034 1.00 96.44 113 VAL A N 1
ATOM 838 C CA . VAL A 1 113 ? -13.853 -3.269 20.987 1.00 96.44 113 VAL A CA 1
ATOM 839 C C . VAL A 1 113 ? -14.603 -4.108 22.011 1.00 96.44 113 VAL A C 1
ATOM 841 O O . VAL A 1 113 ? -15.471 -4.905 21.646 1.00 96.44 113 VAL A O 1
ATOM 844 N N . ASN A 1 114 ? -14.250 -3.931 23.279 1.00 93.69 114 ASN A N 1
ATOM 845 C CA . ASN A 1 114 ? -14.984 -4.478 24.409 1.00 93.69 114 ASN A CA 1
ATOM 846 C C . ASN A 1 114 ? -15.967 -3.414 24.936 1.00 93.69 114 ASN A C 1
ATOM 848 O O . ASN A 1 114 ? -15.513 -2.297 25.200 1.00 93.69 114 ASN A O 1
ATOM 852 N N . PRO A 1 115 ? -17.263 -3.743 25.083 1.00 85.94 115 PRO A N 1
ATOM 853 C CA . PRO A 1 115 ? -18.251 -2.863 25.711 1.00 85.94 115 PRO A CA 1
ATOM 854 C C . PRO A 1 115 ? -17.917 -2.536 27.172 1.00 85.94 115 PRO A C 1
ATOM 856 O O . PRO A 1 115 ? -17.299 -3.402 27.841 1.00 85.94 115 PRO A O 1
#

Sequence (115 aa):
GANWQSSNLFNEAVGDYNILVRDSKGCVDTFLTQVALNNNLVATPQNDAVICEGSATQLNFNSNAQQFIWTPAIGLSDVSIANPVANPVVTTQYIVTATLGICAVEDTVLIKVNP

pLDDT: mean 92.05, std 6.61, range [52.38, 98.06]

Foldseek 3Di:
DPDDDPDPDDDDDFDKDWDWDADPVGDIDTDIDTPDDDPPKDWDAWEAEEDEAPDKDKQAIDIPFPWKAKPPCPQWPDRTDNITIGRDRAWDKMKMWGHDPPDIDIYIYIYHYDD